Protein 3TJY (pdb70)

Secondary structure (DSSP, 8-state):
--HHHHHHHHHHHHHHTT--HHHHH------S-----HHHHHHHHHH-----S---TTSHHHHHHHHHHHHHH-

CATH classification: 1.20.1280.110

Sequence (74 aa):
TGAVPRANRIVQQLVVEAGADLANIRTFRNLRRGEEILSRAEQNNVFLQHFPDLPCGIDRRNSELAIALRREALRRADSS

Foldseek 3Di:
DFLQVVLVVLVVQCVVLVHDLVVVLCLVVCVDDDDDDPSNVVSCCVPPVCVPPDDNCPDRNNVSNNVVSVVVVD

InterPro domains:
  IPR031759 Effector protein HopAB, BAK1-binding domain [PF16847] (299-383)
  IPR031759 Effector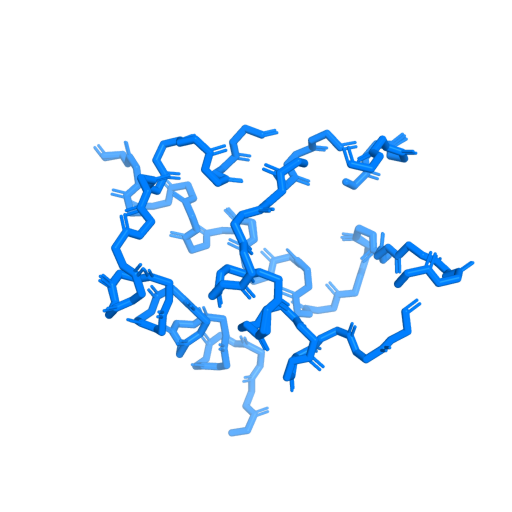 protein HopAB, BAK1-binding domain [cd12803] (304-384)
  IPR033743 Effector protein HopAB, Pto-bi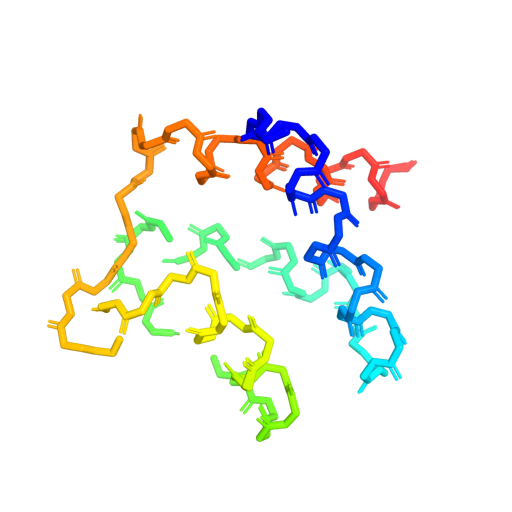nding domain [cd12802] (141-219)
  IPR038342 Effector protein HopAB, BAK1-binding domain superfamily [G3DSA:1.20.1280.220] (279-385)

Nearest PDB structures (foldseek):
  3svi-assembly1_A  TM=1.012E+00  e=5.790E-10  Pseudomonas syringae pv. maculicola str. ES4326
  3hgl-assembly1_A  TM=9.075E-01  e=3.630E-06  Pseudomonas syringae pv. tomato
  3hgk-assembly1_F  TM=9.018E-01  e=1.000E-05  Pseudomonas syringae pv. tomato

B-factor: mean 21.08, std 11.52, range [5.78, 74.54]

Structure (mmCIF, N/CA/C/O backbone):
data_3TJY
#
_entry.id   3TJY
#
_cell.length_a   57.427
_cell.length_b   57.427
_cell.length_c   54.800
_cell.angle_alpha   90.00
_cell.angle_beta   90.00
_cell.angle_gamma   90.00
#
_symmetry.space_group_name_H-M   'P 41 21 2'
#
loop_
_entity.id
_entity.type
_entity.pdbx_description
1 polymer 'Effector protein hopAB3'
2 non-polymer 'SULFATE ION'
3 non-polymer 'CHLORIDE ION'
4 water water
#
loop_
_atom_site.group_PDB
_atom_site.id
_atom_site.type_symbol
_atom_site.label_atom_id
_atom_site.label_alt_id
_atom_site.label_comp_id
_atom_site.label_asym_id
_atom_site.label_entity_id
_atom_site.label_seq_id
_atom_site.pdbx_PDB_ins_code
_atom_site.Cartn_x
_atom_site.Cartn_y
_atom_site.Cartn_z
_atom_site.occupancy
_atom_site.B_iso_or_equiv
_atom_site.auth_seq_id
_atom_site.auth_comp_id
_atom_site.auth_asym_id
_atom_site.auth_atom_id
_atom_site.pdbx_PDB_model_num
ATOM 1 N N . THR A 1 1 ? -19.676 9.640 4.671 1.00 49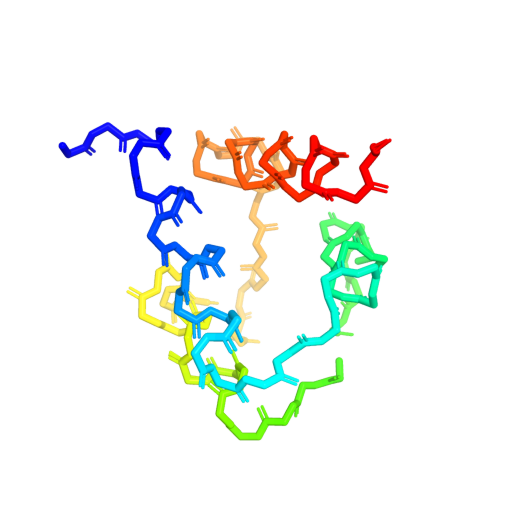.70 140 THR A N 1
ATOM 2 C CA . THR A 1 1 ? -19.478 8.382 3.960 1.00 54.53 140 THR A CA 1
ATOM 3 C C . THR A 1 1 ? -18.040 7.886 4.123 1.00 51.35 140 THR A C 1
ATOM 4 O O . THR A 1 1 ? -17.682 6.811 3.636 1.00 60.49 140 THR A O 1
ATOM 8 N N . GLY A 1 2 ? -17.221 8.674 4.811 1.00 36.17 141 GLY A N 1
ATOM 9 C CA . GLY A 1 2 ? -15.819 8.341 4.976 1.00 20.74 141 GLY A CA 1
ATOM 10 C C . GLY A 1 2 ? -15.643 7.170 5.913 1.00 18.66 141 GLY A C 1
ATOM 11 O O . GLY A 1 2 ? -16.559 6.786 6.645 1.00 18.30 141 GLY A O 1
ATOM 12 N N . ALA A 1 3 ? -14.460 6.578 5.880 1.00 15.44 142 ALA A N 1
ATOM 13 C CA . ALA A 1 3 ? -14.195 5.416 6.717 1.00 13.29 142 ALA A CA 1
ATOM 14 C C . ALA A 1 3 ? -14.249 5.733 8.207 1.00 10.07 142 ALA A C 1
ATOM 15 O O . ALA A 1 3 ? -14.610 4.876 9.005 1.00 11.76 142 ALA A O 1
ATOM 17 N N . VAL A 1 4 ? -13.843 6.938 8.598 1.00 11.71 143 VAL A N 1
ATOM 18 C CA . VAL A 1 4 ? -13.830 7.243 10.033 1.00 11.56 143 VAL A CA 1
ATOM 19 C C . VAL A 1 4 ? -15.241 7.332 10.615 1.00 11.41 143 VAL A C 1
ATOM 20 O O . VAL A 1 4 ? -15.545 6.659 11.589 1.00 10.93 143 VAL A O 1
ATOM 24 N N . PRO A 1 5 ? -16.123 8.149 10.013 1.00 11.92 144 PRO A N 1
ATOM 25 C CA . PRO A 1 5 ? -17.467 8.127 10.595 1.00 11.76 144 PRO A CA 1
ATOM 26 C C . PRO A 1 5 ? -18.112 6.751 10.519 1.00 12.17 144 PRO A C 1
ATOM 27 O O . PRO A 1 5 ? -18.898 6.389 11.404 1.00 13.12 144 PRO A O 1
ATOM 31 N N . ARG A 1 6 ? -17.808 5.980 9.482 1.00 10.67 145 ARG A N 1
ATOM 32 C CA . ARG A 1 6 ? -18.362 4.629 9.430 1.00 12.02 145 ARG 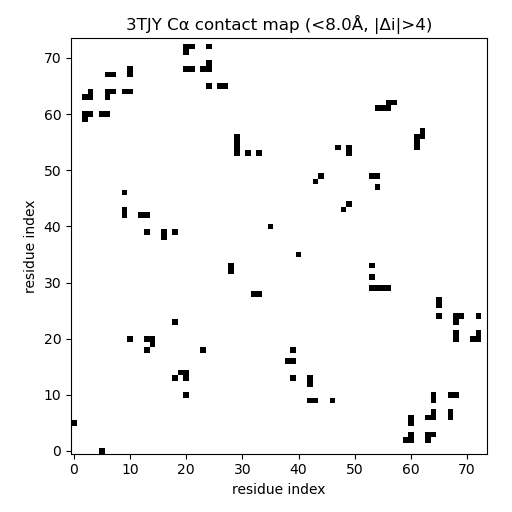A CA 1
ATOM 33 C C . ARG A 1 6 ? -17.831 3.757 10.565 1.00 14.01 145 ARG A C 1
ATOM 34 O O . ARG A 1 6 ? -18.596 3.031 11.197 1.00 13.26 145 ARG A O 1
ATOM 42 N N . ALA A 1 7 ? -16.527 3.826 10.832 1.00 8.95 146 ALA A N 1
ATOM 43 C CA .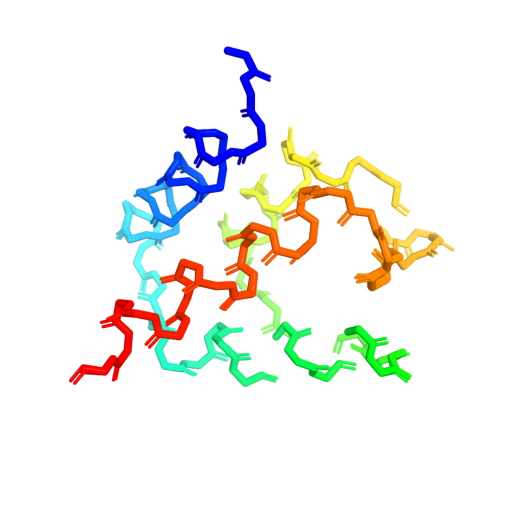 ALA A 1 7 ? -15.957 3.066 11.943 1.00 10.41 146 ALA A CA 1
ATOM 44 C C . ALA A 1 7 ? -16.570 3.488 13.265 1.00 10.47 146 ALA A C 1
ATOM 45 O O . ALA A 1 7 ? -16.800 2.655 14.147 1.00 10.20 146 ALA A O 1
ATOM 47 N N . ASN A 1 8 ? -16.836 4.783 13.417 1.00 10.86 147 ASN A N 1
ATOM 48 C CA . ASN A 1 8 ? -17.472 5.257 14.653 1.00 6.50 147 ASN A CA 1
ATOM 49 C C . ASN A 1 8 ? -18.880 4.712 14.830 1.00 10.12 147 ASN A C 1
ATOM 50 O O . ASN A 1 8 ? -19.312 4.451 15.958 1.00 11.40 147 ASN A O 1
ATOM 55 N N . ARG A 1 9 ? -19.605 4.585 13.714 1.00 11.28 148 ARG A N 1
ATOM 56 C CA . ARG A 1 9 ? -20.933 3.979 13.713 1.00 13.92 148 ARG A CA 1
ATOM 57 C C . ARG A 1 9 ? -20.844 2.493 14.104 1.00 12.92 148 ARG A C 1
ATOM 58 O O . ARG A 1 9 ? -21.695 1.982 14.835 1.00 10.75 148 ARG A O 1
ATOM 66 N N . ILE A 1 10 ? -19.811 1.801 13.629 1.00 10.95 149 ILE A N 1
ATOM 67 C CA . ILE A 1 10 ? -19.607 0.407 14.031 1.00 9.66 149 ILE A CA 1
ATOM 68 C C . ILE A 1 10 ? -19.454 0.337 15.551 1.00 11.62 149 ILE A C 1
ATOM 69 O O . ILE A 1 10 ? -20.102 -0.469 16.213 1.00 12.39 149 ILE A O 1
ATOM 74 N N . VAL A 1 11 ? -18.580 1.171 16.102 1.00 9.84 150 VAL A N 1
ATOM 75 C CA . VAL A 1 11 ? -18.378 1.172 17.542 1.00 10.51 150 VAL A CA 1
ATOM 76 C C . VAL A 1 11 ? -19.685 1.492 18.268 1.00 11.86 150 VAL A C 1
ATOM 77 O O . VAL A 1 11 ? -20.032 0.824 19.228 1.00 10.86 150 VAL A O 1
ATOM 81 N N . GLN A 1 12 ? -20.400 2.518 17.803 1.00 11.29 151 GLN A N 1
ATOM 82 C CA . GLN A 1 12 ? -21.700 2.874 18.370 1.00 10.68 151 GLN A CA 1
ATOM 83 C C . GLN A 1 12 ? -22.660 1.694 18.381 1.00 10.56 151 GLN A C 1
ATOM 84 O O . GLN A 1 12 ? -23.347 1.445 19.373 1.00 14.74 151 GLN A O 1
ATOM 90 N N . GLN A 1 13 ? -22.762 1.023 17.236 1.00 10.26 152 GLN A N 1
ATOM 91 C CA . GLN A 1 13 ? -23.668 -0.109 17.118 1.00 10.36 152 GLN A CA 1
ATOM 92 C C . GLN A 1 13 ? -23.239 -1.285 17.999 1.00 11.22 152 GLN A C 1
ATOM 93 O O . GLN A 1 13 ? -24.094 -2.006 18.534 1.00 16.03 152 GLN A O 1
ATOM 99 N N . LEU A 1 14 ? -21.930 -1.506 18.124 1.00 10.83 153 LEU A N 1
ATOM 100 C CA . LEU A 1 14 ? -21.436 -2.553 19.037 1.00 9.75 153 LEU A CA 1
ATOM 101 C C . LEU A 1 14 ? -21.831 -2.263 20.485 1.00 11.71 153 LEU A C 1
ATOM 102 O O . LEU A 1 14 ? -22.313 -3.148 21.196 1.00 15.40 153 LEU A O 1
ATOM 107 N N A VAL A 1 15 ? -21.638 -1.022 20.915 0.53 10.91 154 VAL A N 1
ATOM 108 N N B VAL A 1 15 ? -21.653 -1.024 20.929 0.47 11.31 154 VAL A N 1
ATOM 109 C CA A VAL A 1 15 ? -22.052 -0.643 22.267 0.53 11.45 154 VAL A CA 1
ATOM 110 C CA B VAL A 1 15 ? -22.058 -0.688 22.299 0.47 11.13 154 VAL A CA 1
ATOM 111 C C A VAL A 1 15 ? -23.559 -0.862 22.452 0.53 13.12 154 VAL A C 1
ATOM 112 C C B VAL A 1 15 ? -23.579 -0.790 22.496 0.47 13.58 154 VAL A C 1
ATOM 113 O O A VAL A 1 15 ? -23.998 -1.430 23.460 0.53 16.34 154 VAL A O 1
ATOM 114 O O B VAL A 1 15 ? -24.049 -1.224 23.554 0.47 18.10 154 VAL A O 1
ATOM 121 N N . GLU A 1 16 ? -24.345 -0.427 21.469 1.00 14.57 155 GLU A N 1
ATOM 122 C CA . GLU A 1 16 ? -25.804 -0.608 21.501 1.00 16.08 155 GLU A CA 1
ATOM 123 C C . GLU A 1 16 ? -26.131 -2.088 21.684 1.00 24.12 155 GLU A C 1
ATOM 124 O O . GLU A 1 16 ? -27.102 -2.447 22.346 1.00 24.97 155 GLU A O 1
ATOM 130 N N . ALA A 1 17 ? -25.331 -2.937 21.046 1.00 17.45 156 ALA A N 1
ATOM 131 C CA . ALA A 1 17 ? -25.548 -4.384 21.060 1.00 18.41 156 ALA A CA 1
ATOM 132 C C . ALA A 1 17 ? -25.005 -5.050 22.319 1.00 23.85 156 ALA A C 1
ATOM 133 O O . ALA A 1 17 ? -25.132 -6.265 22.476 1.00 30.21 156 ALA A O 1
ATOM 135 N N . GLY A 1 18 ? -24.392 -4.269 23.205 1.00 17.22 157 GLY A N 1
ATOM 136 C CA . GLY A 1 18 ? -23.922 -4.788 24.485 1.00 22.56 157 GLY A CA 1
ATOM 137 C C . GLY A 1 18 ? -22.512 -5.365 24.482 1.00 19.83 157 GLY A C 1
ATOM 138 O O . GLY A 1 18 ? -22.104 -6.058 25.434 1.00 19.60 157 GLY A O 1
ATOM 139 N N . ALA A 1 19 ? -21.766 -5.069 23.420 1.00 18.67 158 ALA A N 1
ATOM 140 C CA . ALA A 1 19 ? -20.402 -5.553 23.264 1.00 13.85 158 ALA A CA 1
ATOM 141 C C . ALA A 1 19 ? -19.448 -4.995 24.316 1.00 15.26 158 ALA A C 1
ATOM 142 O O . ALA A 1 19 ? -19.638 -3.891 24.826 1.00 19.99 158 ALA A O 1
ATOM 144 N N . ASP A 1 20 ? -18.433 -5.790 24.643 1.00 17.72 159 ASP A N 1
ATOM 145 C CA . ASP A 1 20 ? -17.319 -5.378 25.481 1.00 14.33 159 ASP A CA 1
ATOM 146 C C . ASP A 1 20 ? -16.254 -4.925 24.476 1.00 14.50 159 ASP A C 1
ATOM 147 O O . ASP A 1 20 ? -15.692 -5.757 23.763 1.00 17.32 159 ASP A O 1
ATOM 152 N N . LEU A 1 21 ? -16.006 -3.620 24.386 1.00 15.84 160 LEU A N 1
ATOM 153 C CA . LEU A 1 21 ? -15.087 -3.082 23.375 1.00 15.22 160 LEU A CA 1
ATOM 154 C C . LEU A 1 21 ? -13.642 -3.555 23.547 1.00 17.23 160 LEU A C 1
ATOM 155 O O . LEU A 1 21 ? -12.917 -3.690 22.549 1.00 16.79 160 LEU A O 1
ATOM 160 N N . ALA A 1 22 ? -13.221 -3.802 24.786 1.00 16.38 161 ALA A N 1
ATOM 161 C CA . ALA A 1 22 ? -11.901 -4.378 25.013 1.00 17.22 161 ALA A CA 1
ATOM 162 C C . ALA A 1 22 ? -11.821 -5.737 24.326 1.00 17.50 161 ALA A C 1
ATOM 163 O O . ALA A 1 22 ? -10.819 -6.062 23.683 1.00 17.19 161 ALA A O 1
ATOM 165 N N . ASN A 1 23 ? -12.894 -6.522 24.441 1.00 15.81 162 ASN A N 1
ATOM 166 C CA . ASN A 1 23 ? -12.944 -7.848 23.843 1.00 19.73 162 ASN A CA 1
ATOM 167 C C . ASN A 1 23 ? -13.025 -7.773 22.320 1.00 17.80 162 ASN A C 1
ATOM 168 O O . ASN A 1 23 ? -12.342 -8.520 21.614 1.00 16.60 162 ASN A O 1
ATOM 173 N N . ILE A 1 24 ? -13.870 -6.886 21.807 1.00 13.62 163 ILE A N 1
ATOM 174 C CA . ILE A 1 24 ? -13.979 -6.729 20.366 1.00 12.13 163 ILE A CA 1
ATOM 175 C C . ILE A 1 24 ? -12.626 -6.291 19.799 1.00 15.21 163 ILE A C 1
ATOM 176 O O . ILE A 1 24 ? -12.199 -6.777 18.758 1.00 14.70 163 ILE A O 1
ATOM 181 N N . ARG A 1 25 ? -11.936 -5.403 20.510 1.00 11.83 164 ARG A N 1
ATOM 182 C CA . ARG A 1 25 ? -10.616 -4.949 20.059 1.00 15.13 164 ARG A CA 1
ATOM 183 C C . ARG A 1 25 ? -9.657 -6.125 19.864 1.00 18.26 164 ARG A C 1
ATOM 184 O O . ARG A 1 25 ? -8.978 -6.229 18.844 1.00 15.06 164 ARG A O 1
ATOM 192 N N . THR A 1 26 ? -9.615 -7.020 20.842 1.00 16.44 165 THR A N 1
ATOM 193 C CA . THR A 1 26 ? -8.745 -8.187 20.784 1.00 16.33 165 THR A CA 1
ATOM 194 C C . THR A 1 26 ? -9.159 -9.121 19.640 1.00 16.10 165 THR A C 1
ATOM 195 O O . THR A 1 26 ? -8.323 -9.571 18.859 1.00 21.15 165 THR A O 1
ATOM 215 N N . PHE A 1 28 ? -10.883 -8.455 16.943 1.00 15.71 167 PHE A N 1
ATOM 216 C CA . PHE A 1 28 ? -10.697 -7.827 15.641 1.00 13.72 167 PHE A CA 1
ATOM 217 C C . PHE A 1 28 ? -9.232 -7.871 15.236 1.00 16.01 167 PHE A C 1
ATOM 218 O O . PHE A 1 28 ? -8.922 -8.103 14.079 1.00 17.57 167 PHE A O 1
ATOM 226 N N . ARG A 1 29 ? -8.333 -7.656 16.192 1.00 18.11 168 ARG A N 1
ATOM 227 C CA . ARG A 1 29 ? -6.903 -7.811 15.918 1.00 18.36 168 ARG A CA 1
ATOM 228 C C . ARG A 1 29 ? -6.615 -9.212 15.383 1.00 17.20 168 ARG A C 1
ATOM 229 O O . ARG A 1 29 ? -5.916 -9.381 14.386 1.00 19.87 168 ARG A O 1
ATOM 237 N N . ASN A 1 30 ? -7.165 -10.217 16.055 1.00 20.65 169 ASN A N 1
ATOM 238 C CA . ASN A 1 30 ? -7.000 -11.606 15.639 1.00 22.58 169 ASN A CA 1
ATOM 239 C C . ASN A 1 30 ? -7.653 -11.890 14.286 1.00 20.25 169 ASN A C 1
ATOM 240 O O . ASN A 1 30 ? -7.125 -12.672 13.491 1.00 23.92 169 ASN A O 1
ATOM 253 N N . LEU A 1 32 ? -7.946 -9.777 11.829 1.00 18.84 171 LEU A N 1
ATOM 254 C CA . LEU A 1 32 ? -7.054 -9.232 10.814 1.00 18.56 171 LEU A CA 1
ATOM 255 C C . LEU A 1 32 ? -5.855 -10.133 10.582 1.00 21.14 171 LEU A C 1
ATOM 256 O O . LEU A 1 32 ? -5.253 -10.096 9.511 1.00 24.23 171 LEU A O 1
ATOM 261 N N A ARG A 1 33 ? -5.523 -10.934 11.596 0.59 23.89 172 ARG A N 1
ATOM 262 N N B ARG A 1 33 ? -5.500 -10.933 11.585 0.41 24.11 172 ARG A N 1
ATOM 263 C CA A ARG A 1 33 ? -4.446 -11.917 11.525 0.59 29.66 172 ARG A CA 1
ATOM 264 C CA B ARG A 1 33 ? -4.415 -11.897 11.436 0.41 29.02 172 ARG A CA 1
ATOM 265 C C A ARG A 1 33 ? -4.923 -13.207 10.871 0.59 30.10 172 ARG A C 1
ATOM 266 C C B ARG A 1 33 ? -4.911 -13.151 10.729 0.41 30.18 172 ARG A C 1
ATOM 267 O O A ARG A 1 33 ? -4.127 -14.104 10.589 0.59 32.86 172 ARG A O 1
ATOM 268 O O B ARG A 1 33 ? -4.113 -13.967 10.266 0.41 33.06 172 ARG A O 1
ATOM 283 N N . GLY A 1 34 ? -6.230 -13.304 10.652 1.00 28.33 173 GLY A N 1
ATOM 284 C CA . GLY A 1 34 ? -6.813 -14.438 9.958 1.00 30.27 173 GLY A CA 1
ATOM 285 C C . GLY A 1 34 ? -7.630 -15.403 10.800 1.00 38.30 173 GLY A C 1
ATOM 286 O O . GLY A 1 34 ? -8.006 -16.474 10.321 1.00 42.23 173 GLY A O 1
ATOM 287 N N . GLU A 1 35 ? -7.914 -15.034 12.046 1.00 33.27 174 GLU A N 1
ATOM 288 C CA . GLU A 1 35 ? -8.623 -15.933 12.957 1.00 28.85 174 GLU A CA 1
ATOM 289 C C . GLU A 1 35 ? -10.079 -15.504 13.128 1.00 30.56 174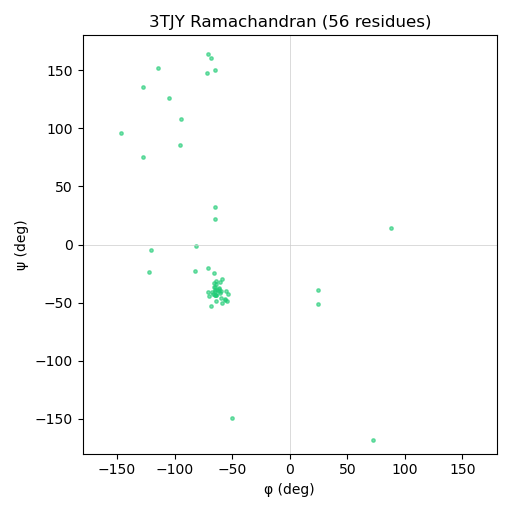 GLU A C 1
ATOM 290 O O . GLU A 1 35 ? -10.355 -14.357 13.475 1.00 32.77 174 GLU A O 1
ATOM 296 N N . GLU A 1 36 ? -11.012 -16.422 12.882 1.00 27.05 175 GLU A N 1
ATOM 297 C CA . GLU A 1 36 ? -12.436 -16.121 13.050 1.00 31.02 175 GLU A CA 1
ATOM 298 C C . GLU A 1 36 ? -12.719 -15.491 14.397 1.00 31.38 175 GLU A C 1
ATOM 299 O O . GLU A 1 36 ? -12.146 -15.897 15.411 1.00 30.30 175 GLU A O 1
ATOM 313 N N . ILE A 1 38 ? -15.259 -14.866 17.582 1.00 26.91 177 ILE A N 1
ATOM 314 C CA . ILE A 1 38 ? -16.325 -15.523 18.319 1.00 25.83 177 ILE A CA 1
ATOM 315 C C . ILE A 1 38 ? -17.305 -14.464 18.799 1.00 31.43 177 ILE A C 1
ATOM 316 O O . ILE A 1 38 ? -17.097 -13.833 19.838 1.00 38.56 177 ILE A O 1
ATOM 321 N N . LEU A 1 39 ? -18.369 -14.255 18.032 1.00 22.48 178 LEU A N 1
ATOM 322 C CA . LEU A 1 39 ? -19.268 -13.134 18.284 1.00 21.99 178 LEU A CA 1
ATOM 323 C C . LEU A 1 39 ? -20.645 -13.579 18.711 1.00 23.39 178 LEU A C 1
ATOM 324 O O . LEU A 1 39 ? -21.097 -14.664 18.332 1.00 23.66 178 LEU A O 1
ATOM 329 N N . SER A 1 40 ? -21.324 -12.736 19.485 1.00 22.15 179 SER A N 1
ATOM 330 C CA . SER A 1 40 ? -22.741 -12.959 19.750 1.00 24.67 179 SER A CA 1
ATOM 331 C C . SER A 1 40 ? -23.496 -12.736 18.447 1.00 23.51 179 SER A C 1
ATOM 332 O O . SER A 1 40 ? -22.973 -12.107 17.526 1.00 19.40 179 SER A O 1
ATOM 335 N N . ARG A 1 41 ? -24.713 -13.257 18.349 1.00 24.60 180 ARG A N 1
ATOM 336 C CA . ARG A 1 41 ? -25.500 -13.009 17.142 1.00 26.13 180 ARG A CA 1
ATOM 337 C C . ARG A 1 41 ? -25.605 -11.515 16.858 1.00 18.71 180 ARG A C 1
ATOM 338 O O . ARG A 1 41 ? -25.463 -11.083 15.712 1.00 20.28 180 ARG A O 1
ATOM 346 N N . ALA A 1 42 ? -25.833 -10.723 17.904 1.00 20.01 181 ALA A N 1
ATOM 347 C CA . ALA A 1 42 ? -25.964 -9.269 17.761 1.00 18.17 181 ALA A CA 1
ATOM 348 C C . ALA A 1 42 ? -24.689 -8.598 17.266 1.00 14.74 181 ALA A C 1
ATOM 349 O O . ALA A 1 42 ? -24.740 -7.708 16.405 1.00 16.35 181 ALA A O 1
ATOM 351 N N . GLU A 1 43 ? -23.547 -9.004 17.819 1.00 15.55 182 GLU A N 1
ATOM 352 C CA . GLU A 1 43 ? -22.248 -8.509 17.370 1.00 13.03 182 GLU A CA 1
ATOM 353 C C . GLU A 1 43 ? -21.929 -8.925 15.936 1.00 12.56 182 GLU A C 1
ATOM 354 O O . GLU A 1 43 ? -21.425 -8.116 15.161 1.00 13.91 182 GLU A O 1
ATOM 360 N N . GLN A 1 44 ? -22.198 -10.182 15.590 1.00 16.61 183 GLN A N 1
ATOM 361 C CA . GLN A 1 44 ? -22.022 -10.610 14.193 1.00 15.25 183 GLN A CA 1
ATOM 362 C C . GLN A 1 44 ? -22.854 -9.741 13.252 1.00 15.23 183 GLN A C 1
ATOM 363 O O . GLN A 1 44 ? -22.374 -9.310 12.200 1.00 17.54 183 GLN A O 1
ATOM 369 N N A ASN A 1 45 ? -24.103 -9.511 13.658 0.29 14.70 184 ASN A N 1
ATOM 370 N N B ASN A 1 45 ? -24.105 -9.494 13.610 0.71 13.65 184 ASN A N 1
ATOM 371 C CA A ASN A 1 45 ? -25.072 -8.668 12.952 0.29 16.80 184 ASN A CA 1
ATOM 372 C CA B ASN A 1 45 ? -24.953 -8.696 12.727 0.71 18.22 184 ASN A CA 1
ATOM 373 C C A ASN A 1 45 ? -24.498 -7.298 12.584 0.29 17.18 184 ASN A C 1
ATOM 374 C C B ASN A 1 45 ? -24.418 -7.274 12.511 0.71 18.62 184 ASN A C 1
ATOM 375 O O A ASN A 1 45 ? -24.674 -6.815 11.463 0.29 18.09 184 ASN A O 1
ATOM 376 O O B ASN A 1 45 ? -24.533 -6.724 11.410 0.71 15.98 184 ASN A O 1
ATOM 385 N N . VAL A 1 46 ? -23.808 -6.681 13.537 1.00 11.92 185 VAL A N 1
ATOM 386 C CA . VAL A 1 46 ? -23.157 -5.388 13.332 1.00 11.66 185 VAL A CA 1
ATOM 387 C C . VAL A 1 46 ? -22.034 -5.491 12.317 1.00 12.12 185 VAL A C 1
ATOM 388 O O . VAL A 1 46 ? -21.950 -4.688 11.392 1.00 12.32 185 VAL A O 1
ATOM 392 N N . PHE A 1 47 ? -21.164 -6.477 12.490 1.00 12.84 186 PHE A N 1
ATOM 393 C CA . PHE A 1 47 ? -20.053 -6.654 11.572 1.00 11.62 186 PHE A CA 1
ATOM 394 C C . PHE A 1 47 ? -20.528 -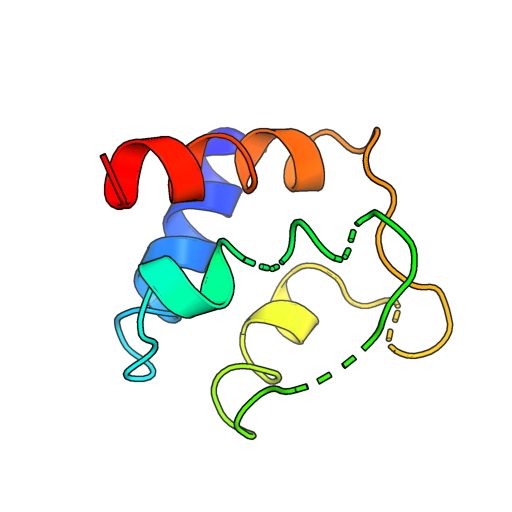6.900 10.139 1.00 12.86 186 PHE A C 1
ATOM 395 O O . PHE A 1 47 ? -19.955 -6.353 9.192 1.00 13.09 186 PHE A O 1
ATOM 403 N N . LEU A 1 48 ? -21.588 -7.696 9.985 1.00 10.22 187 LEU A N 1
ATOM 404 C CA . LEU A 1 48 ? -22.099 -8.003 8.646 1.00 11.97 187 LEU A CA 1
ATOM 405 C C . LEU A 1 48 ? -22.659 -6.773 7.942 1.00 14.74 187 LEU A C 1
ATOM 406 O O . LEU A 1 48 ? -22.735 -6.742 6.713 1.00 15.62 187 LEU A O 1
ATOM 411 N N . GLN A 1 49 ? -23.085 -5.776 8.708 1.00 11.42 188 GLN A N 1
ATOM 412 C CA . GLN A 1 49 ? -23.615 -4.556 8.091 1.00 13.40 188 GLN A CA 1
ATOM 413 C C . GLN A 1 49 ? -22.500 -3.761 7.432 1.00 15.04 188 GLN A C 1
ATOM 414 O O . GLN A 1 49 ? -22.769 -2.917 6.570 1.00 14.54 188 GLN A O 1
ATOM 420 N N . HIS A 1 50 ? -21.260 -4.018 7.840 1.00 11.55 189 HIS A N 1
ATOM 421 C CA . HIS A 1 50 ? -20.129 -3.195 7.405 1.00 8.73 189 HIS A CA 1
ATOM 422 C C . HIS A 1 50 ? -19.020 -3.949 6.687 1.00 11.23 189 HIS A C 1
ATOM 423 O O . HIS A 1 50 ? -18.249 -3.361 5.924 1.00 11.40 189 HIS A O 1
ATOM 430 N N . PHE A 1 51 ? -18.934 -5.248 6.944 1.00 10.06 190 PHE A N 1
ATOM 431 C CA . PHE A 1 51 ? -17.977 -6.108 6.255 1.00 9.79 190 PHE A CA 1
ATOM 432 C C . PHE A 1 51 ? -18.744 -7.289 5.677 1.00 9.53 190 PHE A C 1
ATOM 433 O O . PHE A 1 51 ? -18.703 -8.384 6.214 1.00 11.45 190 PHE A O 1
ATOM 441 N N . PRO A 1 52 ? -19.475 -7.062 4.577 1.00 9.66 191 PRO A N 1
ATOM 442 C CA . PRO A 1 52 ? -20.431 -8.054 4.095 1.00 8.47 191 PRO A CA 1
ATOM 443 C C . PRO A 1 52 ? -19.812 -9.412 3.757 1.00 9.71 191 PRO A C 1
ATOM 444 O O . PRO A 1 52 ? -20.499 -10.411 3.868 1.00 11.97 191 PRO A O 1
ATOM 448 N N . ASP A 1 53 ? -18.549 -9.429 3.348 1.00 11.58 192 ASP A N 1
ATOM 449 C CA . ASP A 1 53 ? -17.920 -10.654 2.876 1.00 12.76 192 ASP A CA 1
ATOM 450 C C . ASP A 1 53 ? -17.138 -11.361 3.977 1.00 11.64 192 ASP A C 1
ATOM 451 O O . ASP A 1 53 ? -16.403 -12.307 3.694 1.00 15.08 192 ASP A O 1
ATOM 472 N N . LEU A 1 55 ? -17.602 -13.541 6.460 1.00 14.07 194 LEU A N 1
ATOM 473 C CA . LEU A 1 55 ? -17.654 -14.972 6.757 1.00 14.80 194 LEU A CA 1
ATOM 474 C C . LEU A 1 55 ? -16.886 -15.860 5.772 1.00 16.38 194 LEU A C 1
ATOM 475 O O . LEU A 1 55 ? -16.077 -16.686 6.198 1.00 19.74 194 LEU A O 1
ATOM 480 N N . PRO A 1 56 ? -17.130 -15.707 4.459 1.00 16.56 195 PRO A N 1
ATOM 481 C CA . PRO A 1 56 ? -16.347 -16.515 3.521 1.00 18.22 195 PRO A CA 1
ATOM 482 C C . PRO A 1 56 ? -14.966 -15.931 3.209 1.00 17.93 195 PRO A C 1
ATOM 483 O O . PRO A 1 56 ? -14.088 -16.691 2.807 1.00 19.90 195 PRO A O 1
ATOM 487 N N . CYS A 1 57 ? -14.765 -14.625 3.395 1.00 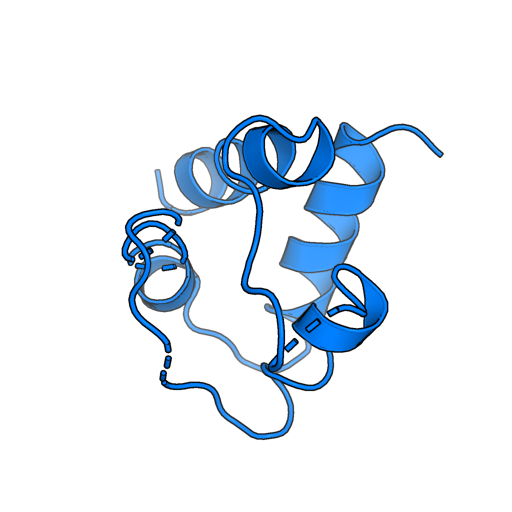16.89 196 CYS A N 1
ATOM 488 C CA . CYS A 1 57 ? -13.540 -14.008 2.891 1.00 17.26 196 CYS A CA 1
ATOM 489 C C . CYS A 1 57 ? -12.635 -13.335 3.904 1.00 18.78 196 CYS A C 1
ATOM 490 O O . CYS A 1 57 ? -11.559 -12.854 3.536 1.00 21.57 196 CYS A O 1
ATOM 493 N N . GLY A 1 58 ? -13.049 -13.263 5.161 1.00 21.18 197 GLY A N 1
ATOM 494 C CA . GLY A 1 58 ? -12.265 -12.515 6.130 1.00 19.97 197 GLY A CA 1
ATOM 495 C C . GLY A 1 58 ? -12.340 -11.009 5.938 1.00 19.02 197 GLY A C 1
ATOM 496 O O . GLY A 1 58 ? -13.183 -10.500 5.197 1.00 14.76 197 GLY A O 1
ATOM 497 N N . ILE A 1 59 ? -11.456 -10.292 6.624 1.00 12.69 198 ILE A N 1
ATOM 498 C CA . ILE A 1 59 ? -11.398 -8.840 6.536 1.00 12.64 198 ILE A CA 1
ATOM 499 C C . ILE A 1 59 ? -9.968 -8.414 6.212 1.00 19.76 198 ILE A C 1
ATOM 500 O O . ILE A 1 59 ? -9.012 -8.926 6.793 1.00 17.81 198 ILE A O 1
ATOM 505 N N . ASP A 1 60 ? -9.828 -7.480 5.277 1.00 15.30 199 ASP A N 1
ATOM 506 C CA . ASP A 1 60 ? -8.516 -7.070 4.774 1.00 18.55 199 ASP A CA 1
ATOM 507 C C . ASP A 1 60 ? -7.954 -5.978 5.668 1.00 14.81 199 ASP A C 1
ATOM 508 O O . ASP A 1 60 ? -8.524 -4.901 5.750 1.00 15.57 199 ASP A O 1
ATOM 513 N N A ARG A 1 61 ? -6.841 -6.250 6.340 0.51 15.19 200 ARG A N 1
ATOM 514 N N B ARG A 1 61 ? -6.820 -6.258 6.307 0.49 15.08 200 ARG A N 1
ATOM 515 C CA A ARG A 1 61 ? -6.305 -5.282 7.290 0.51 16.06 200 ARG A CA 1
ATOM 516 C CA B ARG A 1 61 ? -6.227 -5.337 7.275 0.49 17.19 200 ARG A CA 1
ATOM 517 C C A ARG A 1 61 ? -5.923 -3.965 6.615 0.51 15.15 200 ARG A C 1
ATOM 518 C C B ARG A 1 61 ? -5.782 -4.020 6.634 0.49 16.62 200 ARG A C 1
ATOM 519 O O A ARG A 1 61 ? -5.843 -2.926 7.269 0.51 15.33 200 ARG A O 1
ATOM 520 O O B ARG A 1 61 ? -5.522 -3.038 7.326 0.49 14.54 200 ARG A O 1
ATOM 535 N N . ASN A 1 62 ? -5.670 -4.018 5.311 1.00 16.44 201 ASN A N 1
ATOM 536 C CA . ASN A 1 62 ? -5.259 -2.829 4.574 1.00 14.31 201 ASN A CA 1
ATOM 537 C C . ASN A 1 62 ? -6.422 -1.974 4.087 1.00 16.93 201 ASN A C 1
ATOM 538 O O . ASN A 1 62 ? -6.213 -0.894 3.536 1.00 18.17 201 ASN A O 1
ATOM 543 N N . SER A 1 63 ? -7.651 -2.434 4.284 1.00 16.21 202 SER A N 1
ATOM 544 C CA . SER A 1 63 ? -8.781 -1.638 3.813 1.00 14.01 202 SER A CA 1
ATOM 545 C C . SER A 1 63 ? -8.956 -0.407 4.680 1.00 13.97 202 SER A C 1
ATOM 546 O O . SER A 1 63 ? -8.679 -0.446 5.876 1.00 13.83 202 SER A O 1
ATOM 549 N N . GLU A 1 64 ? -9.417 0.687 4.081 1.00 11.44 203 GLU A N 1
ATOM 550 C CA . GLU A 1 64 ? -9.619 1.922 4.845 1.00 11.12 203 GLU A CA 1
ATOM 551 C C . GLU A 1 64 ? -10.520 1.707 6.052 1.00 10.90 203 GLU A C 1
ATOM 552 O O . GLU A 1 64 ? -10.275 2.255 7.136 1.00 10.10 203 GLU A O 1
ATOM 558 N N . LEU A 1 65 ? -11.573 0.906 5.887 1.00 11.91 204 LEU A N 1
ATOM 559 C CA . LEU A 1 65 ? -12.510 0.712 6.991 1.00 11.02 204 LEU A CA 1
ATOM 560 C C . LEU A 1 65 ? -11.880 -0.115 8.096 1.00 8.64 204 LEU A C 1
ATOM 561 O O . LEU A 1 65 ? -12.070 0.181 9.275 1.00 10.61 204 LEU A O 1
ATOM 566 N N . ALA A 1 66 ? -11.131 -1.154 7.740 1.00 9.26 205 ALA A N 1
ATOM 567 C CA . ALA A 1 66 ? -10.489 -1.958 8.779 1.00 9.48 205 ALA A CA 1
ATOM 568 C C . ALA A 1 66 ? -9.487 -1.127 9.565 1.00 9.98 205 ALA A C 1
ATOM 569 O O . ALA A 1 66 ? -9.367 -1.275 10.786 1.00 11.82 205 ALA A O 1
ATOM 571 N N . ILE A 1 67 ? -8.752 -0.259 8.870 1.00 10.28 206 ILE A N 1
ATOM 572 C CA . ILE A 1 67 ? -7.798 0.610 9.546 1.00 10.20 206 ILE A CA 1
ATOM 573 C C . ILE A 1 67 ? -8.544 1.560 10.476 1.00 12.12 206 ILE A C 1
ATOM 574 O O . ILE A 1 67 ? -8.167 1.732 11.639 1.00 9.96 206 ILE A O 1
ATOM 579 N N . ALA A 1 68 ? -9.592 2.195 9.964 1.00 8.98 207 ALA A N 1
ATOM 580 C CA . ALA A 1 68 ? -10.353 3.144 10.780 1.00 9.45 207 ALA A CA 1
ATOM 581 C C . ALA A 1 68 ? -10.976 2.460 11.985 1.00 8.49 207 ALA A C 1
ATOM 582 O O . ALA A 1 68 ? -11.024 3.036 13.062 1.00 9.32 207 ALA A O 1
ATOM 584 N N . LEU A 1 69 ? -11.455 1.233 11.817 1.00 8.51 208 LEU A N 1
ATOM 585 C CA . LEU A 1 69 ? -12.055 0.534 12.949 1.00 9.24 208 LEU A CA 1
ATOM 586 C C . LEU A 1 69 ? -11.015 0.151 13.998 1.00 8.19 208 LEU A C 1
ATOM 587 O O . LEU A 1 69 ? -11.257 0.273 15.213 1.00 10.37 208 LEU A O 1
ATOM 592 N N A ARG A 1 70 ? -9.866 -0.321 13.526 0.45 9.15 209 ARG A N 1
ATOM 593 N N B ARG A 1 70 ? -9.853 -0.319 13.562 0.55 10.17 209 ARG A N 1
ATOM 594 C CA A ARG A 1 70 ? -8.725 -0.620 14.383 0.45 8.89 209 ARG A CA 1
ATOM 595 C CA B ARG A 1 70 ? -8.807 -0.636 14.529 0.55 7.04 209 ARG A CA 1
ATOM 596 C C A ARG A 1 70 ? -8.397 0.590 15.261 0.45 8.58 209 ARG A C 1
ATOM 597 C C B ARG A 1 70 ? -8.434 0.622 15.320 0.55 8.81 209 ARG A C 1
ATOM 598 O O A ARG A 1 70 ? -8.214 0.474 16.483 0.45 10.83 209 ARG A O 1
ATOM 599 O O B ARG A 1 70 ? -8.241 0.570 16.547 0.55 8.30 209 ARG A O 1
ATOM 614 N N . GLU A 1 71 ? -8.327 1.752 14.622 1.00 9.97 210 GLU A N 1
ATOM 615 C CA . GLU A 1 71 ? -8.018 3.011 15.303 1.00 9.59 210 GLU A CA 1
ATOM 616 C C . GLU A 1 71 ? -9.092 3.366 16.314 1.00 10.32 210 GLU A C 1
ATOM 617 O O . GLU A 1 71 ? -8.786 3.783 17.438 1.00 10.88 210 GLU A O 1
ATOM 623 N N . ALA A 1 72 ? -10.352 3.221 15.906 1.00 8.31 211 ALA A N 1
ATOM 624 C CA . ALA A 1 72 ? -11.469 3.589 16.770 1.00 8.83 211 ALA A CA 1
ATOM 625 C C . ALA A 1 72 ? -11.570 2.691 18.001 1.00 12.09 211 ALA A C 1
ATOM 626 O O . ALA A 1 72 ? -11.850 3.170 19.105 1.00 10.12 211 ALA A O 1
ATOM 628 N N . LEU A 1 73 ? -11.382 1.385 17.812 1.00 8.82 212 LEU A N 1
ATOM 629 C CA . LEU A 1 73 ? -11.419 0.472 18.952 1.00 5.78 212 LEU A CA 1
ATOM 630 C C . LEU A 1 73 ? -10.287 0.746 19.910 1.00 8.61 212 LEU A C 1
ATOM 631 O O . LEU A 1 73 ? -10.459 0.680 21.125 1.00 11.51 212 LEU A O 1
ATOM 636 N N . ARG A 1 74 ? -9.103 1.045 19.380 1.00 9.40 213 ARG A N 1
ATOM 637 C CA . ARG A 1 74 ? -7.967 1.340 20.254 1.00 9.15 213 ARG A CA 1
ATOM 638 C C . ARG A 1 74 ? -8.198 2.602 21.081 1.00 12.69 213 ARG A C 1
ATOM 639 O O . ARG A 1 74 ? -7.909 2.629 22.280 1.00 12.34 213 ARG A O 1
ATOM 647 N N . ARG A 1 75 ? -8.731 3.638 20.441 1.00 11.41 214 ARG A N 1
ATOM 648 C CA . ARG A 1 75 ? -8.968 4.895 21.152 1.00 9.40 214 ARG A CA 1
ATOM 649 C C . ARG A 1 75 ? -10.063 4.722 22.193 1.00 11.45 214 ARG A C 1
ATOM 650 O O . ARG A 1 75 ? -9.948 5.239 23.310 1.00 13.50 214 ARG A O 1
ATOM 658 N N . ALA A 1 76 ? -11.110 3.987 21.840 1.00 8.17 215 ALA A N 1
ATOM 659 C CA . ALA A 1 76 ? -12.202 3.737 22.800 1.00 9.54 215 ALA A CA 1
ATOM 660 C C . ALA A 1 76 ? -11.750 2.900 23.991 1.00 17.10 215 ALA A C 1
ATOM 661 O O . ALA A 1 76 ? -12.252 3.060 25.113 1.00 21.18 215 ALA A O 1
ATOM 663 N N . ASP A 1 77 ? -10.810 1.994 23.752 1.00 12.96 216 ASP A N 1
ATOM 664 C CA . ASP A 1 77 ? -10.318 1.106 24.813 1.00 15.68 216 ASP A CA 1
ATOM 665 C C . ASP A 1 77 ? -9.186 1.741 25.628 1.00 25.93 216 ASP A C 1
ATOM 666 O O . ASP A 1 77 ? -8.716 1.166 26.601 1.00 28.64 216 ASP A O 1
ATOM 671 N N A SER A 1 78 ? -8.757 2.932 25.224 0.52 30.15 217 SER A N 1
ATOM 672 N N B SER A 1 78 ? -8.757 2.934 25.227 0.48 30.13 217 SER A N 1
ATOM 673 C CA A SER A 1 78 ? -7.621 3.586 25.860 0.52 33.09 217 SER A CA 1
ATOM 674 C CA B SER A 1 78 ? -7.651 3.610 25.897 0.48 33.00 217 SER A CA 1
ATOM 675 C C A SER A 1 78 ? -8.061 4.717 26.784 0.52 37.29 217 SER A C 1
ATOM 676 C C B SER A 1 78 ? -8.151 4.549 26.989 0.48 38.37 217 SER A C 1
ATOM 677 O O A SER A 1 78 ? -7.397 5.008 27.781 0.52 40.68 217 SER A O 1
ATOM 678 O O B SER A 1 78 ? -7.377 4.993 27.840 0.48 40.60 217 SER A O 1
#

Solvent-accessible surface area: 4910 Å² total

Radius of gyration: 11.15 Å; Cα contacts (8 Å, |Δi|>4): 68; chains: 1; bounding box: 22×25×23 Å

Organism: Pseudomonas syringae pv. maculicola (NCBI:txid59511)